Protein AF-D7A0F2-F1 (afdb_monomer_lite)

Foldseek 3Di:
DDDDDPPPPPPPVPPPDDDPDPPDDDDPDDVVNVVVVVVVVVVVVVVLVVLLVCLLVCLVPVPPDPDSVVSSVVSVVVSVVVVVVVVVVCVVVVVVPDDPDDDDDDDD

Secondary structure (DSSP, 8-state):
-------SSSSTTS----------------HHHHHHHHHHHHHHHHHHHHHHHHHHHHHHHH---SSHHHHHHHHHHHHHHHHHHHHHHHHHHHHTT-PPPPP-----

Sequence (108 aa):
MTSPSLAATADLASTASAQTGPRERPGKVSPRLLLAGVIGNTLEWYDFAAYGFLAAVFAKNFFPTSDPFVGLISAFGVFAASFLMRPIGGIVFGSTASPPAPPCRSTP

Organism: Ancylobacter novellus (strain ATCC 8093 / DSM 506 / JCM 20403 / CCM 1077 / IAM 12100 / NBRC 12443 / NCIMB 10456) (NCBI:txid639283)

Radius of gyration: 22.58 Å; chains: 1; bounding box: 62×20×67 Å

Structure (mmCIF, N/CA/C/O backbone):
data_AF-D7A0F2-F1
#
_entry.id   AF-D7A0F2-F1
#
loop_
_atom_site.group_PDB
_atom_site.id
_atom_site.type_symbol
_atom_site.label_atom_id
_atom_site.label_alt_id
_atom_site.label_comp_id
_atom_site.label_asym_id
_atom_site.label_entity_id
_atom_site.label_seq_id
_atom_site.pdbx_PDB_ins_code
_atom_site.Cartn_x
_atom_site.Cartn_y
_atom_site.Cartn_z
_atom_site.occupancy
_atom_site.B_iso_or_equiv
_atom_site.auth_seq_id
_atom_site.auth_comp_id
_atom_site.auth_asym_id
_atom_site.auth_atom_id
_atom_site.pdbx_PDB_model_num
ATOM 1 N N . MET A 1 1 ? -20.563 6.300 -39.705 1.00 45.31 1 MET A N 1
ATOM 2 C CA . MET A 1 1 ? -19.964 6.941 -38.514 1.00 45.31 1 MET A CA 1
ATOM 3 C C . MET A 1 1 ? -20.860 6.625 -37.327 1.00 45.31 1 MET A C 1
ATOM 5 O O . MET A 1 1 ? -21.821 7.332 -37.075 1.00 45.31 1 MET A O 1
ATOM 9 N N . THR A 1 2 ? -20.620 5.481 -36.694 1.00 47.12 2 THR A N 1
ATOM 10 C CA . THR A 1 2 ? -21.398 4.925 -35.580 1.00 47.12 2 THR A CA 1
ATOM 11 C C . THR A 1 2 ? -20.490 4.869 -34.362 1.00 47.12 2 THR A C 1
ATOM 13 O O . THR A 1 2 ? -19.555 4.072 -34.349 1.00 47.12 2 THR A O 1
ATOM 16 N N . SER A 1 3 ? -20.773 5.691 -33.358 1.00 48.62 3 SER A N 1
ATOM 17 C CA . SER A 1 3 ? -20.157 5.591 -32.036 1.00 48.62 3 SER A CA 1
ATOM 18 C C . SER A 1 3 ? -21.259 5.389 -31.005 1.00 48.62 3 SER A C 1
ATOM 20 O O . SER A 1 3 ? -22.087 6.283 -30.832 1.00 48.62 3 SER A O 1
ATOM 22 N N . PRO A 1 4 ? -21.274 4.251 -30.300 1.00 57.75 4 PRO A N 1
ATOM 23 C CA . PRO A 1 4 ? -21.869 4.178 -28.980 1.00 57.75 4 PRO A CA 1
ATOM 24 C C . PRO A 1 4 ? -20.817 3.812 -27.919 1.00 57.75 4 PRO A C 1
ATOM 26 O O . PRO A 1 4 ? -19.759 3.268 -28.219 1.00 57.75 4 PRO A O 1
ATOM 29 N N . SER A 1 5 ? -21.191 4.043 -26.659 1.00 56.06 5 SER A N 1
ATOM 30 C CA . SER A 1 5 ? -20.615 3.439 -25.448 1.00 56.06 5 SER A CA 1
ATOM 31 C C . SER A 1 5 ? -19.438 4.155 -24.768 1.00 56.06 5 SER A C 1
ATOM 33 O O . SER A 1 5 ? -18.340 3.619 -24.651 1.00 56.06 5 SER A O 1
ATOM 35 N N . LEU A 1 6 ? -19.726 5.322 -24.180 1.00 54.19 6 LEU A N 1
ATOM 36 C CA . LEU A 1 6 ? -18.947 5.910 -23.078 1.00 54.19 6 LEU A CA 1
ATOM 37 C C . LEU A 1 6 ? -19.842 6.175 -21.846 1.00 54.19 6 LEU A C 1
ATOM 39 O O . LEU A 1 6 ? -19.748 7.219 -21.214 1.00 54.19 6 LEU A O 1
ATOM 43 N N . ALA A 1 7 ? -20.773 5.262 -21.547 1.00 44.75 7 ALA A N 1
ATOM 44 C CA . ALA A 1 7 ? -21.732 5.410 -20.442 1.00 44.75 7 ALA A CA 1
ATOM 45 C C . ALA A 1 7 ? -21.565 4.364 -19.319 1.00 44.75 7 ALA A C 1
ATOM 47 O O . ALA A 1 7 ? -22.317 4.392 -18.355 1.00 44.75 7 ALA A O 1
ATOM 48 N N . ALA A 1 8 ? -20.598 3.443 -19.411 1.00 45.06 8 ALA A N 1
ATOM 49 C CA . ALA A 1 8 ? -20.592 2.231 -18.578 1.00 45.06 8 ALA A CA 1
ATOM 50 C C . ALA A 1 8 ? -19.583 2.200 -17.409 1.00 45.06 8 ALA A C 1
ATOM 52 O O 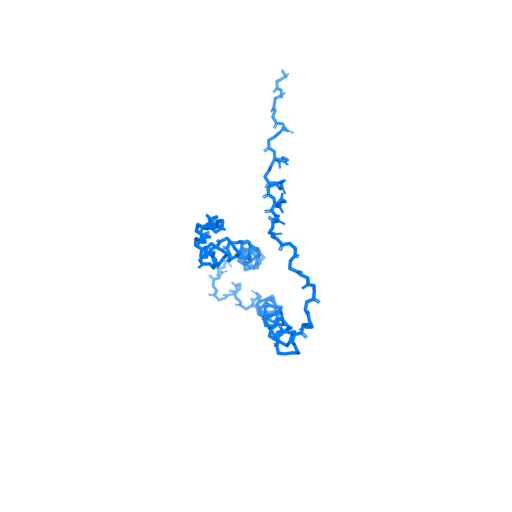. ALA A 1 8 ? -19.558 1.218 -16.676 1.00 45.06 8 ALA A O 1
ATOM 53 N N . THR A 1 9 ? -18.747 3.223 -17.192 1.00 51.56 9 THR A N 1
ATOM 54 C CA . THR A 1 9 ? -17.696 3.168 -16.145 1.00 51.56 9 THR A CA 1
ATOM 55 C C . THR A 1 9 ? -17.963 4.040 -14.915 1.00 51.56 9 THR A C 1
ATOM 57 O O . THR A 1 9 ? -17.147 4.047 -13.999 1.00 51.56 9 THR A O 1
ATOM 60 N N . ALA A 1 10 ? -19.088 4.760 -14.859 1.00 44.66 10 ALA A N 1
ATOM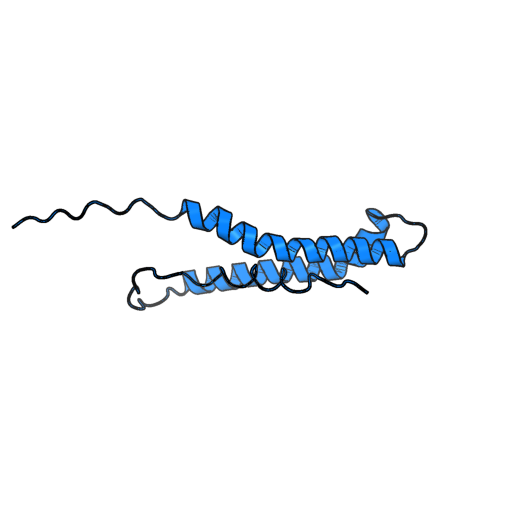 61 C CA . ALA A 1 10 ? -19.418 5.635 -13.727 1.00 44.66 10 ALA A CA 1
ATOM 62 C C . ALA A 1 10 ? -20.163 4.926 -12.575 1.00 44.66 10 ALA A C 1
ATOM 64 O O . ALA A 1 10 ? -20.257 5.480 -11.484 1.00 44.66 10 ALA A O 1
ATOM 65 N N . ASP A 1 11 ? -20.660 3.704 -12.785 1.00 45.72 11 ASP A N 1
ATOM 66 C CA . ASP A 1 11 ? -21.582 3.052 -11.841 1.00 45.72 11 ASP A CA 1
ATOM 67 C C . ASP A 1 11 ? -20.879 2.279 -10.703 1.00 45.72 11 ASP A C 1
ATOM 69 O O . ASP A 1 11 ? -21.422 2.107 -9.615 1.00 45.72 11 ASP A O 1
ATOM 73 N N . LEU A 1 12 ? -19.620 1.856 -10.882 1.00 50.81 12 LEU A N 1
ATOM 74 C CA . LEU A 1 12 ? -18.987 0.946 -9.913 1.00 50.81 12 LEU A CA 1
ATOM 75 C C . LEU A 1 12 ? -18.410 1.638 -8.661 1.00 50.81 12 LEU A C 1
ATOM 77 O O . LEU A 1 12 ? -18.133 0.972 -7.666 1.00 50.81 12 LEU A O 1
ATOM 81 N N . ALA A 1 13 ? -18.249 2.965 -8.673 1.00 46.44 13 ALA A N 1
ATOM 82 C CA . ALA A 1 13 ? -17.707 3.714 -7.532 1.00 46.44 13 ALA A CA 1
ATOM 83 C C . ALA A 1 13 ? -18.779 4.139 -6.504 1.00 46.44 13 ALA A C 1
ATOM 85 O O . ALA A 1 13 ? -18.435 4.619 -5.424 1.00 46.44 13 ALA A O 1
ATOM 86 N N . SER A 1 14 ? -20.072 3.971 -6.817 1.00 45.69 14 SER A N 1
ATOM 87 C CA . SER A 1 14 ? -21.180 4.569 -6.051 1.00 45.69 14 SER A CA 1
ATOM 88 C C . SER A 1 14 ? -21.805 3.656 -4.980 1.00 45.69 14 SER A C 1
ATOM 90 O O . SER A 1 14 ? -22.609 4.117 -4.175 1.00 45.69 14 SER A O 1
ATOM 92 N N . THR A 1 15 ? -21.393 2.388 -4.864 1.00 44.84 15 THR A N 1
ATOM 93 C CA . THR A 1 15 ? -21.988 1.445 -3.883 1.00 44.84 15 THR A CA 1
ATOM 94 C C . THR A 1 15 ? -21.203 1.349 -2.563 1.00 44.84 15 THR A C 1
ATOM 96 O O . THR A 1 15 ? -21.296 0.363 -1.840 1.00 44.84 15 THR A O 1
ATOM 99 N N . ALA A 1 16 ? -20.417 2.371 -2.211 1.00 48.56 16 ALA A N 1
ATOM 100 C CA . ALA A 1 16 ? -19.666 2.428 -0.948 1.00 48.56 16 ALA A CA 1
ATOM 101 C C . ALA A 1 16 ? -20.348 3.303 0.126 1.00 48.56 16 ALA A C 1
ATOM 103 O O . ALA A 1 16 ? -19.695 3.806 1.037 1.00 48.56 16 ALA A O 1
ATOM 104 N N . SER A 1 17 ? -21.658 3.543 0.017 1.00 51.84 17 SER A N 1
ATOM 105 C CA . SER A 1 17 ? -22.416 4.406 0.934 1.00 51.84 17 SER A CA 1
ATOM 106 C C . SER A 1 17 ? -23.650 3.696 1.482 1.00 51.84 17 SER A C 1
ATOM 108 O O . SER A 1 17 ? -24.762 3.963 1.049 1.00 51.84 17 SER A O 1
ATOM 110 N N . ALA A 1 18 ? -23.463 2.800 2.452 1.00 50.34 18 ALA A N 1
ATOM 111 C CA . ALA A 1 18 ? -24.531 2.389 3.367 1.00 50.34 18 ALA A CA 1
ATOM 112 C C . ALA A 1 18 ? -23.950 1.698 4.611 1.00 50.34 18 ALA A C 1
ATOM 114 O O . ALA A 1 18 ? -23.977 0.479 4.736 1.00 50.34 18 ALA A O 1
ATOM 115 N N . GLN A 1 19 ? -23.433 2.478 5.563 1.00 51.38 19 GLN A N 1
ATOM 116 C CA . GLN A 1 19 ? -23.333 2.025 6.953 1.00 51.38 19 GLN A CA 1
ATOM 117 C C . GLN A 1 19 ? -24.316 2.837 7.799 1.00 51.38 19 GLN A C 1
ATOM 119 O O . GLN A 1 19 ? -23.985 3.879 8.357 1.00 51.38 19 GLN A O 1
ATOM 124 N N . THR A 1 20 ? -25.557 2.355 7.867 1.00 46.28 20 THR A N 1
ATOM 125 C CA . THR A 1 20 ? -26.587 2.824 8.804 1.00 46.28 20 THR A CA 1
ATOM 126 C C . THR A 1 20 ? -26.722 1.787 9.919 1.00 46.28 20 THR A C 1
ATOM 128 O O . THR A 1 20 ? -27.718 1.079 10.020 1.00 46.28 20 THR A O 1
ATOM 131 N N . GLY A 1 21 ? -25.672 1.647 10.731 1.00 46.38 21 GLY A N 1
ATOM 132 C CA . GLY A 1 21 ? -25.764 0.962 12.021 1.00 46.38 21 GLY A CA 1
ATOM 133 C C . GLY A 1 21 ? -26.342 1.904 13.089 1.00 46.38 21 GLY A C 1
ATOM 134 O O . GLY A 1 21 ? -26.213 3.125 12.940 1.00 46.38 21 GLY A O 1
ATOM 135 N N . PRO A 1 22 ? -26.975 1.391 14.163 1.00 54.88 22 PRO A N 1
ATOM 136 C CA . PRO A 1 22 ? -27.417 2.208 15.291 1.00 54.88 22 PRO A CA 1
ATOM 137 C C . PRO A 1 22 ? -26.268 3.097 15.772 1.00 54.88 22 PRO A C 1
ATOM 139 O O . PRO A 1 22 ? -25.178 2.609 16.056 1.00 54.88 22 PRO A O 1
ATOM 142 N N . ARG A 1 23 ? -26.498 4.413 15.819 1.00 59.12 23 ARG A N 1
ATOM 143 C CA . ARG A 1 23 ? -25.498 5.401 16.234 1.00 59.12 23 ARG A CA 1
ATOM 144 C C . ARG A 1 23 ? -25.232 5.216 17.727 1.00 59.12 23 ARG A C 1
ATOM 146 O O . ARG A 1 23 ? -25.906 5.810 18.567 1.00 59.12 23 ARG A O 1
ATOM 153 N N . GLU A 1 24 ? -24.299 4.329 18.049 1.00 63.62 24 GLU A N 1
ATOM 154 C CA . GLU A 1 24 ? -23.826 4.110 19.407 1.00 63.62 24 GLU A CA 1
ATOM 155 C C . GLU A 1 24 ? -23.332 5.462 19.941 1.00 63.62 24 GLU A C 1
ATOM 157 O O . GLU A 1 24 ? -22.579 6.180 19.274 1.00 63.62 24 GLU A O 1
ATOM 162 N N . ARG A 1 25 ? -23.855 5.889 21.098 1.00 63.84 25 ARG A N 1
ATOM 163 C CA . ARG A 1 25 ? -23.455 7.162 21.718 1.00 63.84 25 ARG A CA 1
ATOM 164 C C . ARG A 1 25 ? -21.932 7.130 21.880 1.00 63.84 25 ARG A C 1
ATOM 166 O O . ARG A 1 25 ? -21.442 6.084 22.301 1.00 63.84 25 ARG A O 1
ATOM 173 N N . PRO A 1 26 ? -21.186 8.214 21.590 1.00 60.66 26 PRO A N 1
ATOM 174 C CA . PRO A 1 26 ? -19.735 8.199 21.717 1.00 60.66 26 PRO A CA 1
ATOM 175 C C . PRO A 1 26 ? -19.359 7.976 23.187 1.00 60.66 26 PRO A C 1
ATOM 177 O O . PRO A 1 26 ? -19.304 8.905 23.992 1.00 60.66 26 PRO A O 1
ATOM 180 N N . GLY A 1 27 ? -19.158 6.712 23.554 1.00 74.88 27 GLY A N 1
ATOM 181 C CA . GLY A 1 27 ? -18.514 6.320 24.793 1.00 74.88 27 GLY A CA 1
ATOM 182 C C . GLY A 1 27 ? -17.064 6.786 24.755 1.00 74.88 27 GLY A C 1
ATOM 183 O O . GLY A 1 27 ? -16.494 7.006 23.685 1.00 74.88 27 GLY A O 1
ATOM 184 N N . LYS A 1 28 ? -16.448 6.966 25.925 1.00 81.81 28 LYS A N 1
ATOM 185 C CA . LYS A 1 28 ? -15.029 7.333 26.002 1.00 81.81 28 LYS A CA 1
ATOM 186 C C . LYS A 1 28 ? -14.206 6.296 25.233 1.00 81.81 28 LYS A C 1
ATOM 188 O O . LYS A 1 28 ? -14.158 5.133 25.630 1.00 81.81 28 LYS A O 1
ATOM 193 N N . VAL A 1 29 ? -13.573 6.719 24.140 1.00 83.50 29 VAL A N 1
ATOM 194 C CA . VAL A 1 29 ? -12.701 5.854 23.341 1.00 83.50 29 VAL A CA 1
ATOM 195 C C . VAL A 1 29 ? -11.547 5.414 24.234 1.00 83.50 29 VAL A C 1
ATOM 197 O O . VAL A 1 29 ? -10.869 6.252 24.832 1.00 83.50 29 VAL A O 1
ATOM 200 N N . SER A 1 30 ? -11.344 4.105 24.386 1.00 91.50 30 SER A N 1
ATOM 201 C CA . SER A 1 30 ? -10.253 3.631 25.236 1.00 91.50 30 SER A CA 1
ATOM 202 C C . SER A 1 30 ? -8.903 3.979 24.589 1.00 91.50 30 SER A C 1
ATOM 204 O O . SER A 1 30 ? -8.748 3.817 23.375 1.00 91.50 30 SER A O 1
ATOM 206 N N . PRO A 1 31 ? -7.891 4.402 25.366 1.00 91.75 31 PRO A N 1
ATOM 207 C CA . PRO A 1 31 ? -6.559 4.675 24.823 1.00 91.75 31 PRO A CA 1
ATOM 208 C C . PRO A 1 31 ? -5.934 3.431 24.175 1.00 91.75 31 PRO A C 1
ATOM 210 O O . PRO A 1 31 ? -5.144 3.547 23.245 1.00 91.75 31 PRO A O 1
ATOM 213 N N . ARG A 1 32 ? -6.338 2.232 24.617 1.00 91.06 32 ARG A N 1
ATOM 214 C CA . ARG A 1 32 ? -5.923 0.955 24.022 1.00 91.06 32 ARG A CA 1
ATOM 215 C C . ARG A 1 32 ? -6.485 0.762 22.613 1.00 91.06 32 ARG A C 1
ATOM 217 O O . ARG A 1 32 ? -5.747 0.323 21.742 1.00 91.06 32 ARG A O 1
ATOM 224 N N . LEU A 1 33 ? -7.754 1.112 22.382 1.00 90.81 33 LEU A N 1
ATOM 225 C CA . LEU A 1 33 ? -8.377 1.035 21.056 1.00 90.81 33 LEU A CA 1
ATOM 226 C C . LEU A 1 33 ? -7.737 2.033 20.082 1.00 90.81 33 LEU A C 1
ATOM 228 O O . LEU A 1 33 ? -7.448 1.679 18.943 1.00 90.81 33 LEU A O 1
ATOM 232 N N . LEU A 1 34 ? -7.459 3.253 20.551 1.00 92.81 34 LEU A N 1
ATOM 233 C CA . LEU A 1 34 ? -6.740 4.257 19.763 1.00 92.81 34 LEU A CA 1
ATOM 234 C C . LEU A 1 34 ? -5.338 3.769 19.389 1.00 92.81 34 LEU A C 1
ATOM 236 O O . LEU A 1 34 ? -4.958 3.830 18.223 1.00 92.81 34 LEU A O 1
ATOM 240 N N . LEU A 1 35 ? -4.591 3.236 20.360 1.00 95.69 35 LEU A N 1
ATOM 241 C CA . LEU A 1 35 ? -3.253 2.708 20.119 1.00 95.69 35 LEU A CA 1
ATOM 242 C C . LEU A 1 35 ? -3.272 1.523 19.144 1.00 95.69 35 LEU A C 1
ATOM 244 O O . LEU A 1 35 ? -2.445 1.476 18.240 1.00 95.69 35 LEU A O 1
ATOM 248 N N . ALA A 1 36 ? -4.237 0.608 19.277 1.00 93.50 36 ALA A N 1
ATOM 249 C CA . ALA A 1 36 ? -4.408 -0.506 18.347 1.00 93.50 36 ALA A CA 1
ATOM 250 C C . ALA A 1 36 ? -4.666 -0.021 16.907 1.00 93.50 36 ALA A C 1
ATOM 252 O O . ALA A 1 36 ? -4.039 -0.523 15.975 1.00 93.50 36 ALA A O 1
ATOM 253 N N . GLY A 1 37 ? -5.517 0.996 16.727 1.00 92.81 37 GLY A N 1
ATOM 254 C CA . GLY A 1 37 ? -5.771 1.603 15.417 1.00 92.81 37 GLY A CA 1
ATOM 255 C C . GLY A 1 37 ? -4.547 2.313 14.831 1.00 92.81 37 GLY A C 1
ATOM 256 O O . GLY A 1 37 ? -4.249 2.150 13.651 1.00 92.81 37 GLY A O 1
ATOM 257 N N . VAL A 1 38 ? -3.796 3.053 15.653 1.00 95.81 38 VAL A N 1
ATOM 258 C CA . VAL A 1 38 ? -2.577 3.757 15.216 1.00 95.81 38 VAL A CA 1
ATOM 259 C C . VAL A 1 38 ? -1.485 2.775 14.805 1.00 95.81 38 VAL A C 1
ATOM 261 O O . VAL A 1 38 ? -0.882 2.954 13.747 1.00 95.81 38 VAL A O 1
ATOM 264 N N . ILE A 1 39 ? -1.236 1.736 15.607 1.00 96.81 39 ILE A N 1
ATOM 265 C CA . ILE A 1 39 ? -0.238 0.707 15.291 1.00 96.81 39 ILE A CA 1
ATOM 266 C C . ILE A 1 39 ? -0.625 -0.024 14.006 1.00 96.81 39 ILE A C 1
ATOM 268 O O . ILE A 1 39 ? 0.215 -0.148 13.120 1.00 96.81 39 ILE A O 1
ATOM 272 N N . GLY A 1 40 ? -1.887 -0.446 13.874 1.00 91.44 40 GLY A N 1
ATOM 273 C CA . GLY A 1 40 ? -2.380 -1.106 12.663 1.00 91.44 40 GLY A CA 1
ATOM 274 C C . GLY A 1 40 ? -2.197 -0.240 11.417 1.00 91.44 40 GLY A C 1
ATOM 275 O O . GLY A 1 40 ? -1.579 -0.679 10.451 1.00 91.44 40 GLY A O 1
ATOM 276 N N . ASN A 1 41 ? -2.626 1.024 11.478 1.00 92.81 41 ASN A N 1
ATOM 277 C CA . ASN A 1 41 ? -2.432 1.975 10.385 1.00 92.81 41 ASN A CA 1
ATOM 278 C C . ASN A 1 41 ? -0.940 2.174 10.066 1.00 92.81 41 ASN A C 1
ATOM 280 O O . ASN A 1 41 ? -0.545 2.195 8.908 1.00 92.81 41 ASN A O 1
ATOM 284 N N . THR A 1 42 ? -0.085 2.294 11.081 1.00 96.12 42 THR A N 1
ATOM 285 C CA . THR A 1 42 ? 1.353 2.516 10.872 1.00 96.12 42 THR A CA 1
ATOM 286 C C . THR A 1 42 ? 2.023 1.313 10.218 1.00 96.12 42 THR A C 1
ATOM 288 O O . THR A 1 42 ? 2.811 1.499 9.298 1.00 96.12 42 THR A O 1
ATOM 291 N N . LEU A 1 43 ? 1.707 0.091 10.657 1.00 93.88 43 LEU A N 1
ATOM 292 C CA . LEU A 1 43 ? 2.254 -1.136 10.073 1.00 93.88 43 LEU A CA 1
ATOM 293 C C . LEU A 1 43 ? 1.832 -1.306 8.616 1.00 93.88 43 LEU A C 1
ATOM 295 O O . LEU A 1 43 ? 2.645 -1.697 7.785 1.00 93.88 43 LEU A O 1
ATOM 299 N N . GLU A 1 44 ? 0.591 -0.947 8.303 1.00 90.25 44 GLU A N 1
ATOM 300 C CA . GLU A 1 44 ? 0.095 -0.939 6.936 1.00 90.25 44 GLU A CA 1
ATOM 301 C C . GLU A 1 44 ? 0.896 0.036 6.052 1.00 90.25 44 GLU A C 1
ATOM 303 O O . GLU A 1 44 ? 1.382 -0.337 4.986 1.00 90.25 44 GLU A O 1
ATOM 308 N N . TRP A 1 45 ? 1.105 1.277 6.505 1.00 90.12 45 TRP A N 1
ATOM 309 C CA . TRP A 1 45 ? 1.925 2.250 5.771 1.00 90.12 45 TRP A CA 1
ATOM 310 C C . TRP A 1 45 ? 3.403 1.858 5.688 1.00 90.12 45 TRP A C 1
ATOM 312 O O . TRP A 1 45 ? 4.051 2.132 4.677 1.00 90.12 45 TRP A O 1
ATOM 322 N N . TYR A 1 46 ? 3.932 1.222 6.732 1.00 94.44 46 TYR A N 1
ATOM 323 C CA . TYR A 1 46 ? 5.310 0.750 6.780 1.00 94.44 46 TYR A CA 1
ATOM 324 C C . TYR A 1 46 ? 5.575 -0.312 5.712 1.00 94.44 46 TYR A C 1
ATOM 326 O O . TYR A 1 46 ? 6.548 -0.181 4.970 1.00 94.44 46 TYR A O 1
ATOM 334 N N . ASP A 1 47 ? 4.700 -1.312 5.587 1.00 90.19 47 ASP A N 1
ATOM 335 C CA . ASP A 1 47 ? 4.852 -2.376 4.590 1.00 90.19 47 ASP A CA 1
ATOM 336 C C . ASP A 1 47 ? 4.794 -1.820 3.158 1.00 90.19 47 ASP A C 1
ATOM 338 O O . ASP A 1 47 ? 5.665 -2.111 2.335 1.00 90.19 47 ASP A O 1
ATOM 342 N N . PHE A 1 48 ? 3.860 -0.903 2.879 1.00 91.88 48 PHE A N 1
ATOM 343 C CA . PHE A 1 48 ? 3.776 -0.244 1.572 1.00 91.88 48 PHE A CA 1
ATOM 344 C C . PHE A 1 48 ? 5.016 0.585 1.232 1.00 91.88 48 PHE A C 1
ATOM 346 O O . PHE A 1 48 ? 5.519 0.518 0.107 1.00 91.88 48 PHE A O 1
ATOM 353 N N . ALA A 1 49 ? 5.540 1.346 2.194 1.00 93.88 49 ALA A N 1
ATOM 354 C CA . ALA A 1 49 ? 6.770 2.106 2.000 1.00 93.88 49 ALA A CA 1
ATOM 355 C C . ALA A 1 49 ? 7.981 1.184 1.781 1.00 93.88 49 ALA A C 1
ATOM 357 O O . ALA A 1 49 ? 8.791 1.435 0.884 1.00 93.88 49 ALA A O 1
ATOM 358 N N . ALA A 1 50 ? 8.088 0.100 2.556 1.00 95.69 50 ALA A N 1
ATOM 359 C CA . ALA A 1 50 ? 9.160 -0.879 2.425 1.00 95.69 50 ALA A CA 1
ATOM 360 C C . ALA A 1 50 ? 9.127 -1.570 1.053 1.00 95.69 50 ALA A C 1
ATOM 362 O O . ALA A 1 50 ? 10.159 -1.646 0.382 1.00 95.69 50 ALA A O 1
ATOM 363 N N . TYR A 1 51 ? 7.948 -2.003 0.593 1.00 94.06 51 TYR A N 1
ATOM 364 C CA . TYR A 1 51 ? 7.783 -2.598 -0.733 1.00 94.06 51 TYR A CA 1
ATOM 365 C C . TYR A 1 51 ? 8.175 -1.620 -1.845 1.00 94.06 51 TYR A C 1
ATOM 367 O O . TYR A 1 51 ? 8.945 -1.976 -2.735 1.00 94.06 51 TYR A O 1
ATOM 375 N N . GLY A 1 52 ? 7.690 -0.374 -1.784 1.00 93.31 52 GLY A N 1
ATOM 376 C CA . GLY A 1 52 ? 8.020 0.658 -2.768 1.00 93.31 52 GLY A CA 1
ATOM 377 C C . GLY A 1 52 ? 9.522 0.947 -2.849 1.00 93.31 52 GLY A C 1
ATOM 378 O O . GLY A 1 52 ? 10.068 1.067 -3.945 1.00 93.31 52 GLY A O 1
ATOM 379 N N . PHE A 1 53 ? 10.213 0.981 -1.705 1.00 94.81 53 PHE A N 1
ATOM 380 C CA . PHE A 1 53 ? 11.670 1.140 -1.649 1.00 94.81 53 PHE A CA 1
ATOM 381 C C . PHE A 1 53 ? 12.410 -0.053 -2.276 1.00 94.81 53 PHE A C 1
ATOM 383 O O . PHE A 1 53 ? 13.384 0.121 -3.010 1.00 94.81 53 PHE A O 1
ATOM 390 N N . LEU A 1 54 ? 11.925 -1.271 -2.028 1.00 95.25 54 LEU A N 1
ATOM 391 C CA . LEU A 1 54 ? 12.501 -2.514 -2.548 1.00 95.25 54 LEU A CA 1
ATOM 392 C C . LEU A 1 54 ? 12.065 -2.847 -3.984 1.00 95.25 54 LEU A C 1
ATOM 394 O O . LEU A 1 54 ? 12.597 -3.790 -4.571 1.00 95.25 54 LEU A O 1
ATOM 398 N N . ALA A 1 55 ? 11.155 -2.079 -4.590 1.00 94.25 55 ALA A N 1
ATOM 399 C CA . ALA A 1 55 ? 10.559 -2.392 -5.889 1.00 94.25 55 ALA A CA 1
ATOM 400 C C . ALA A 1 55 ? 11.602 -2.618 -6.997 1.00 94.25 55 ALA A C 1
ATOM 402 O O . ALA A 1 55 ? 11.472 -3.549 -7.790 1.00 94.25 55 ALA A O 1
ATOM 403 N N . ALA A 1 56 ? 12.684 -1.834 -7.020 1.00 91.88 56 ALA A N 1
ATOM 404 C CA . ALA A 1 56 ? 13.767 -2.012 -7.989 1.00 91.88 56 ALA A CA 1
ATOM 405 C C . ALA A 1 56 ? 14.552 -3.321 -7.780 1.00 91.88 56 ALA A C 1
ATOM 407 O O . ALA A 1 56 ? 14.999 -3.945 -8.743 1.00 91.88 56 ALA A O 1
ATOM 408 N N . VAL A 1 57 ? 14.703 -3.767 -6.530 1.00 93.44 57 VAL A N 1
ATOM 409 C CA . VAL A 1 57 ? 15.326 -5.057 -6.203 1.00 93.44 57 VAL A CA 1
ATOM 410 C C . VAL A 1 57 ? 14.403 -6.197 -6.627 1.00 93.44 57 VAL A C 1
ATOM 412 O O . VAL A 1 57 ? 14.866 -7.162 -7.238 1.00 93.44 57 VAL A O 1
ATOM 415 N N . PHE A 1 58 ? 13.098 -6.073 -6.374 1.00 92.56 58 PHE A N 1
ATOM 416 C CA . PHE A 1 58 ? 12.116 -7.064 -6.808 1.00 92.56 58 PHE A CA 1
ATOM 417 C C . PHE A 1 58 ? 12.018 -7.165 -8.327 1.00 92.56 58 PHE A C 1
ATOM 419 O O . PHE A 1 58 ? 12.015 -8.275 -8.851 1.00 92.56 58 PHE A O 1
ATOM 426 N N . ALA A 1 59 ? 12.041 -6.039 -9.040 1.00 93.62 59 ALA A N 1
ATOM 427 C CA . ALA A 1 59 ? 12.064 -6.010 -10.498 1.00 93.62 59 ALA A CA 1
ATOM 428 C C . ALA A 1 59 ? 13.214 -6.854 -11.067 1.00 93.62 59 ALA A C 1
ATOM 430 O O . ALA A 1 59 ? 12.995 -7.688 -11.938 1.00 93.62 59 ALA A O 1
ATOM 431 N N . LYS A 1 60 ? 14.432 -6.707 -10.530 1.00 91.25 60 LYS A N 1
ATOM 432 C CA . LYS A 1 60 ? 15.611 -7.433 -11.034 1.00 91.25 60 LYS A CA 1
ATOM 433 C C . LYS A 1 60 ? 15.606 -8.925 -10.695 1.00 91.25 60 LYS A C 1
ATOM 435 O O . LYS A 1 60 ? 16.144 -9.706 -11.471 1.00 91.25 60 LYS A O 1
ATOM 440 N N . ASN A 1 61 ? 15.040 -9.313 -9.550 1.00 92.19 61 ASN A N 1
ATOM 441 C CA . ASN A 1 61 ? 15.070 -10.703 -9.081 1.00 92.19 61 ASN A CA 1
ATOM 442 C C . ASN A 1 61 ? 13.858 -11.529 -9.540 1.00 92.19 61 ASN A C 1
ATOM 444 O O . ASN A 1 61 ? 14.014 -12.703 -9.856 1.00 92.19 61 ASN A O 1
ATOM 448 N N . PHE A 1 62 ? 12.664 -10.934 -9.577 1.00 87.06 62 PHE A N 1
ATOM 449 C CA . PHE A 1 62 ? 11.413 -11.635 -9.893 1.00 87.06 62 PHE A CA 1
ATOM 450 C C . PHE A 1 62 ? 10.910 -11.377 -11.315 1.00 87.06 62 PHE A C 1
ATOM 452 O O . PHE A 1 62 ? 10.204 -12.219 -11.863 1.00 87.06 62 PHE A O 1
ATOM 459 N N . PHE A 1 63 ? 11.297 -10.257 -11.933 1.00 89.12 63 PHE A N 1
ATOM 460 C CA . PHE A 1 63 ? 10.916 -9.903 -13.304 1.00 89.12 63 PHE A CA 1
ATOM 461 C C . PHE A 1 63 ? 12.148 -9.664 -14.196 1.00 89.12 63 PHE A C 1
ATOM 463 O O . PHE A 1 63 ? 12.304 -8.568 -14.743 1.00 89.12 63 PHE A O 1
ATOM 470 N N . PRO A 1 64 ? 13.047 -10.657 -14.363 1.00 82.06 64 PRO A N 1
ATOM 471 C CA . PRO A 1 64 ? 14.184 -10.522 -15.263 1.00 82.06 64 PRO A CA 1
ATOM 472 C C . PRO A 1 64 ? 13.677 -10.407 -16.705 1.00 82.06 64 PRO A C 1
ATOM 474 O O . PRO A 1 64 ? 13.174 -11.361 -17.293 1.00 82.06 64 PRO A O 1
ATOM 477 N N . THR A 1 65 ? 13.788 -9.213 -17.273 1.00 83.56 65 THR A N 1
ATOM 478 C CA . THR A 1 65 ? 13.358 -8.897 -18.638 1.00 83.56 65 THR A CA 1
ATOM 479 C C . THR A 1 65 ? 14.503 -8.243 -19.403 1.00 83.56 65 THR A C 1
ATOM 481 O O . THR A 1 65 ? 15.448 -7.725 -18.804 1.00 83.56 65 THR A O 1
ATOM 484 N N . SER A 1 66 ? 14.431 -8.270 -20.734 1.00 80.50 66 SER A N 1
ATOM 485 C CA . SER A 1 66 ? 15.412 -7.623 -21.608 1.00 80.50 66 SER A CA 1
ATOM 486 C C . SER A 1 66 ? 15.420 -6.100 -21.464 1.00 80.50 66 SER A C 1
ATOM 488 O O . SER A 1 66 ? 16.450 -5.478 -21.708 1.00 80.50 66 SER A O 1
ATOM 490 N N . ASP A 1 67 ? 14.291 -5.506 -21.061 1.00 88.75 67 ASP A N 1
ATOM 491 C CA . ASP A 1 67 ? 14.162 -4.070 -20.802 1.00 88.75 67 ASP A CA 1
ATOM 492 C C . ASP A 1 67 ? 13.922 -3.804 -19.303 1.00 88.75 67 ASP A C 1
ATOM 494 O O . ASP A 1 67 ? 12.819 -4.057 -18.805 1.00 88.75 67 ASP A O 1
ATOM 498 N N . PRO A 1 68 ? 14.906 -3.242 -18.575 1.00 86.56 68 PRO A N 1
ATOM 499 C CA . PRO A 1 68 ? 14.789 -2.925 -17.152 1.00 86.56 68 PRO A CA 1
ATOM 500 C C . PRO A 1 68 ? 13.545 -2.108 -16.773 1.00 86.56 68 PRO A C 1
ATOM 502 O O . PRO A 1 68 ? 13.053 -2.228 -15.649 1.00 86.56 68 PRO A O 1
ATOM 505 N N . PHE A 1 69 ? 13.019 -1.292 -17.689 1.00 92.12 69 PHE A N 1
ATOM 506 C CA . PHE A 1 69 ? 11.847 -0.460 -17.438 1.00 92.12 69 PHE A CA 1
ATOM 507 C C . PHE A 1 69 ? 10.568 -1.292 -17.268 1.00 92.12 69 PHE A C 1
ATOM 509 O O . PHE A 1 69 ? 9.768 -1.042 -16.364 1.00 92.12 69 PHE A O 1
ATOM 516 N N . VAL A 1 70 ? 10.409 -2.344 -18.073 1.00 93.50 70 VAL A N 1
ATOM 517 C CA . VAL A 1 70 ? 9.239 -3.236 -18.030 1.00 93.50 70 VAL A CA 1
ATOM 518 C C . VAL A 1 70 ? 9.194 -4.030 -16.720 1.00 93.50 70 VAL A C 1
ATOM 520 O O . VAL A 1 70 ? 8.124 -4.204 -16.131 1.00 93.50 70 VAL A O 1
ATOM 523 N N . GLY A 1 71 ? 10.352 -4.466 -16.216 1.00 92.31 71 GLY A N 1
ATOM 524 C CA . GLY A 1 71 ? 10.451 -5.162 -14.929 1.00 92.31 71 GLY A CA 1
ATOM 525 C C . GLY A 1 71 ? 10.057 -4.261 -13.757 1.00 92.31 71 GLY A C 1
ATOM 526 O O . GLY A 1 71 ? 9.369 -4.699 -12.834 1.00 92.31 71 GLY A O 1
ATOM 527 N N . LEU A 1 72 ? 10.427 -2.978 -13.822 1.00 93.50 72 LEU A N 1
ATOM 528 C CA . LEU A 1 72 ? 10.080 -1.999 -12.796 1.00 93.50 72 LEU A CA 1
ATOM 529 C C . LEU A 1 72 ? 8.580 -1.678 -12.789 1.00 93.50 72 LEU A C 1
ATOM 531 O O . LEU A 1 72 ? 7.966 -1.668 -11.723 1.00 93.50 72 LEU A O 1
ATOM 535 N N . ILE A 1 73 ? 7.970 -1.494 -13.967 1.00 95.00 73 ILE A N 1
ATOM 536 C CA . ILE A 1 73 ? 6.512 -1.328 -14.092 1.00 95.00 73 ILE A CA 1
ATOM 537 C C . ILE A 1 73 ? 5.779 -2.552 -13.542 1.00 95.00 73 ILE A C 1
ATOM 539 O O . ILE A 1 73 ? 4.780 -2.398 -12.848 1.00 95.00 73 ILE A O 1
ATOM 543 N N . SER A 1 74 ? 6.286 -3.758 -13.801 1.00 93.75 74 SER A N 1
ATOM 544 C CA . SER A 1 74 ? 5.683 -4.995 -13.292 1.00 93.75 74 SER A CA 1
ATOM 545 C C . SER A 1 74 ? 5.71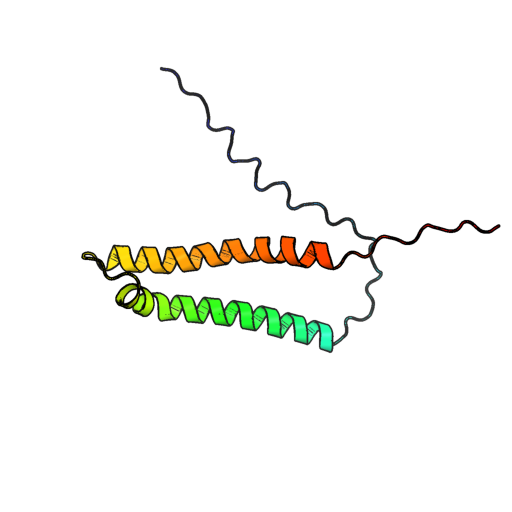5 -5.054 -11.760 1.00 93.75 74 SER A C 1
ATOM 547 O O . SER A 1 74 ? 4.693 -5.340 -11.136 1.00 93.75 74 SER A O 1
ATOM 549 N N . ALA A 1 75 ? 6.844 -4.693 -11.138 1.00 94.62 75 ALA A N 1
ATOM 550 C CA . ALA A 1 75 ? 6.958 -4.601 -9.681 1.00 94.62 75 ALA A CA 1
ATOM 551 C C . ALA A 1 75 ? 6.008 -3.539 -9.089 1.00 94.62 75 ALA A C 1
ATOM 553 O O . ALA A 1 75 ? 5.304 -3.807 -8.114 1.00 94.62 75 ALA A O 1
ATOM 554 N N . PHE A 1 76 ? 5.903 -2.359 -9.710 1.00 94.56 76 PHE A N 1
ATOM 555 C CA . PHE A 1 76 ? 4.909 -1.355 -9.312 1.00 94.56 76 PHE A CA 1
ATOM 556 C C . PHE A 1 76 ? 3.462 -1.789 -9.592 1.00 94.56 76 PHE A C 1
ATOM 558 O O . PHE A 1 76 ? 2.553 -1.361 -8.887 1.00 94.56 76 PHE A O 1
ATOM 565 N N . GLY A 1 77 ? 3.225 -2.665 -10.567 1.00 95.38 77 GLY A N 1
ATOM 566 C CA . GLY A 1 77 ? 1.919 -3.272 -10.819 1.00 95.38 77 GLY A CA 1
ATOM 567 C C . GLY A 1 77 ? 1.466 -4.165 -9.664 1.00 95.38 77 GLY A C 1
ATOM 568 O O . GLY A 1 77 ? 0.315 -4.088 -9.237 1.00 95.38 77 GLY A O 1
ATOM 569 N N . VAL A 1 78 ? 2.382 -4.950 -9.088 1.00 93.25 78 VAL A N 1
ATOM 570 C CA . VAL A 1 78 ? 2.110 -5.723 -7.863 1.00 93.25 78 VAL A CA 1
ATOM 571 C C . VAL A 1 78 ? 1.849 -4.787 -6.680 1.00 93.25 78 VAL A C 1
ATOM 573 O O . VAL A 1 78 ? 0.901 -5.002 -5.926 1.00 93.25 78 VAL A O 1
ATOM 576 N N . PHE A 1 79 ? 2.618 -3.700 -6.558 1.00 92.44 79 PHE A N 1
ATOM 577 C CA . PHE A 1 79 ? 2.333 -2.657 -5.570 1.00 92.44 79 PHE A CA 1
ATOM 578 C C . PHE A 1 79 ? 0.924 -2.071 -5.751 1.00 92.44 79 PHE A C 1
ATOM 580 O O . PHE A 1 79 ? 0.173 -1.972 -4.784 1.00 92.44 79 PHE A O 1
ATOM 587 N N . ALA A 1 80 ? 0.510 -1.764 -6.982 1.00 93.31 80 ALA A N 1
ATOM 588 C CA . ALA A 1 80 ? -0.834 -1.275 -7.281 1.00 93.31 80 ALA A CA 1
ATOM 589 C C . ALA A 1 80 ? -1.927 -2.294 -6.902 1.00 93.31 80 ALA A C 1
ATOM 591 O O . ALA A 1 80 ? -2.956 -1.911 -6.348 1.00 93.31 80 ALA A O 1
ATOM 592 N N . ALA A 1 81 ? -1.691 -3.592 -7.116 1.00 93.56 81 ALA A N 1
ATOM 593 C CA . ALA A 1 81 ? -2.626 -4.651 -6.729 1.00 93.56 81 ALA A CA 1
ATOM 594 C C . ALA A 1 81 ? -2.890 -4.695 -5.211 1.00 93.56 81 ALA A C 1
ATOM 596 O O . ALA A 1 81 ? -3.993 -5.035 -4.783 1.00 93.56 81 ALA A O 1
ATOM 597 N N . SER A 1 82 ? -1.922 -4.290 -4.384 1.00 88.75 82 SER A N 1
ATOM 598 C CA . SER A 1 82 ? -2.102 -4.235 -2.928 1.00 88.75 82 SER A CA 1
ATOM 599 C C . SER A 1 82 ? -3.160 -3.211 -2.481 1.00 88.75 82 SER A C 1
ATOM 601 O O . SER A 1 82 ? -3.878 -3.446 -1.507 1.00 88.75 82 SER A O 1
ATOM 603 N N . PHE A 1 83 ? -3.371 -2.132 -3.247 1.00 87.50 83 PHE A N 1
ATOM 604 C CA . PHE A 1 83 ? -4.442 -1.165 -2.978 1.00 87.50 83 PHE A CA 1
ATOM 605 C C . PHE A 1 83 ? -5.832 -1.767 -3.185 1.00 87.50 83 PHE A C 1
ATOM 607 O O . PHE A 1 83 ? -6.777 -1.359 -2.512 1.00 87.50 83 PHE A O 1
ATOM 614 N N . LEU A 1 84 ? -5.959 -2.762 -4.069 1.00 90.31 84 LEU A N 1
ATOM 615 C CA . LEU A 1 84 ? -7.205 -3.504 -4.267 1.00 90.31 84 LEU A CA 1
ATOM 616 C C . LEU A 1 84 ? -7.446 -4.507 -3.133 1.00 90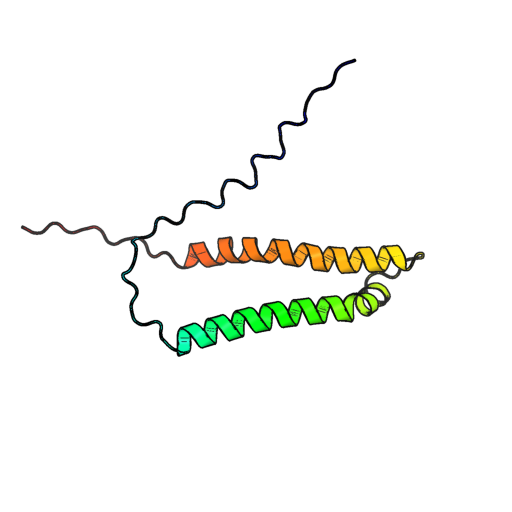.31 84 LEU A C 1
ATOM 618 O O . LEU A 1 84 ? -8.595 -4.829 -2.846 1.00 90.31 84 LEU A O 1
ATOM 622 N N . MET A 1 85 ? -6.402 -4.967 -2.440 1.00 87.81 85 MET A N 1
ATOM 623 C CA . MET A 1 85 ? -6.569 -5.863 -1.291 1.00 87.81 85 MET A CA 1
ATOM 624 C C . MET A 1 85 ? -7.191 -5.174 -0.073 1.00 87.81 85 MET A C 1
ATOM 626 O O . MET A 1 85 ? -7.906 -5.826 0.685 1.00 87.81 85 MET A O 1
ATOM 630 N N . ARG A 1 86 ? -7.010 -3.857 0.093 1.00 86.12 86 ARG A N 1
ATOM 631 C CA . ARG A 1 86 ? -7.632 -3.083 1.184 1.00 86.12 86 ARG A CA 1
ATOM 632 C C . ARG A 1 86 ? -9.171 -3.195 1.218 1.00 86.12 86 ARG A C 1
ATOM 634 O O . ARG A 1 86 ? -9.702 -3.599 2.255 1.00 86.12 86 ARG A O 1
ATOM 641 N N . PRO A 1 87 ? -9.922 -2.897 0.134 1.00 85.88 87 PRO A N 1
ATOM 642 C CA . PRO A 1 87 ? -11.377 -3.069 0.132 1.00 85.88 87 PRO A CA 1
ATOM 643 C C . PRO A 1 87 ? -11.793 -4.541 0.251 1.00 85.88 87 PRO A C 1
ATOM 645 O O . PRO A 1 87 ? -12.791 -4.836 0.907 1.00 85.88 87 PRO A O 1
ATOM 648 N N . ILE A 1 88 ? -11.011 -5.470 -0.311 1.00 88.19 88 ILE A N 1
ATOM 649 C CA . ILE A 1 88 ? -11.282 -6.911 -0.208 1.00 88.19 88 ILE A CA 1
ATOM 650 C C . ILE A 1 88 ? -11.228 -7.368 1.256 1.00 88.19 88 ILE A C 1
ATOM 652 O O . ILE A 1 88 ? -12.134 -8.065 1.712 1.00 88.19 88 ILE A O 1
ATOM 656 N N . GLY A 1 89 ? -10.229 -6.923 2.022 1.00 79.88 89 GLY A N 1
ATOM 657 C CA . GLY A 1 89 ? -10.130 -7.218 3.453 1.00 79.88 89 GLY A CA 1
ATOM 658 C C . GLY A 1 89 ? -11.351 -6.734 4.242 1.00 79.88 89 GLY A C 1
ATOM 659 O O . GLY A 1 89 ? -11.889 -7.477 5.063 1.00 79.88 89 GLY A O 1
ATOM 660 N N . GLY A 1 90 ? -11.848 -5.528 3.949 1.00 82.31 90 GLY A N 1
ATOM 661 C CA . GLY A 1 90 ? -13.046 -4.980 4.595 1.00 82.31 90 GLY A CA 1
ATOM 662 C C . GLY A 1 90 ? -14.316 -5.797 4.331 1.00 82.31 90 GLY A C 1
ATOM 663 O O . GLY A 1 90 ? -15.115 -6.001 5.244 1.00 82.31 90 GLY A O 1
ATOM 664 N N . ILE A 1 91 ? -14.483 -6.316 3.111 1.00 84.56 91 ILE A N 1
ATOM 665 C CA . ILE A 1 91 ? -15.630 -7.162 2.742 1.00 84.56 91 ILE A CA 1
ATOM 666 C C . ILE A 1 91 ? -15.558 -8.517 3.460 1.00 84.56 91 ILE A C 1
ATOM 668 O O . ILE A 1 91 ? -16.549 -8.970 4.035 1.00 84.56 91 ILE A O 1
ATOM 672 N N . VAL A 1 92 ? -14.382 -9.151 3.463 1.00 83.56 92 VAL A N 1
ATOM 673 C CA . VAL A 1 92 ? -14.191 -10.485 4.051 1.00 83.56 92 VAL A CA 1
ATOM 674 C C . VAL A 1 92 ? -14.376 -10.447 5.569 1.00 83.56 92 VAL A C 1
ATOM 676 O O 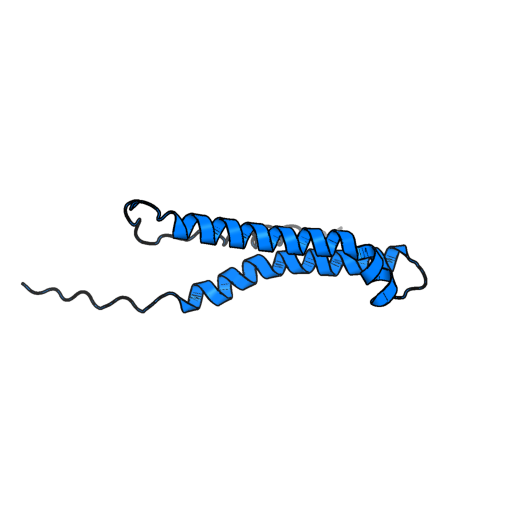. VAL A 1 92 ? -15.212 -11.176 6.100 1.00 83.56 92 VAL A O 1
ATOM 679 N N . PHE A 1 93 ? -13.660 -9.563 6.270 1.00 76.31 93 PHE A N 1
ATOM 680 C CA . PHE A 1 93 ? -13.671 -9.521 7.737 1.00 76.31 93 PHE A CA 1
ATOM 681 C C . PHE A 1 93 ? -14.846 -8.723 8.328 1.00 76.31 93 PHE A C 1
ATOM 683 O O . PHE A 1 93 ? -15.195 -8.919 9.492 1.00 76.31 93 PHE A O 1
ATOM 690 N N . GLY A 1 94 ? -15.504 -7.861 7.543 1.00 71.12 94 GLY A N 1
ATOM 691 C CA . GLY A 1 94 ? -16.705 -7.138 7.975 1.00 71.12 94 GLY A CA 1
ATOM 692 C C . GLY A 1 94 ? -17.936 -8.038 8.113 1.00 71.12 94 GLY A C 1
ATOM 693 O O . GLY A 1 94 ? -18.760 -7.829 9.003 1.00 71.12 94 GLY A O 1
ATOM 694 N N . SER A 1 95 ? -18.042 -9.078 7.279 1.00 65.69 95 SER A N 1
ATOM 695 C CA . SER A 1 95 ? -19.180 -10.009 7.290 1.00 65.69 95 SER A CA 1
ATOM 696 C C . SER A 1 95 ? -19.183 -10.958 8.496 1.00 65.69 95 SER A C 1
ATOM 698 O O . SER A 1 95 ? -20.240 -11.288 9.028 1.00 65.69 95 SER A O 1
ATOM 700 N N . THR A 1 96 ? -18.004 -11.351 8.985 1.00 60.56 96 THR A N 1
ATOM 701 C CA . THR A 1 96 ? -17.857 -12.326 10.079 1.00 60.56 96 THR A CA 1
ATOM 702 C C . THR A 1 96 ? -18.190 -11.769 11.464 1.00 60.56 96 THR A C 1
ATOM 704 O O . THR A 1 96 ? -18.329 -12.536 12.412 1.00 60.56 96 THR A O 1
ATOM 707 N N . ALA A 1 97 ? -18.311 -10.447 11.603 1.00 61.00 97 ALA A N 1
ATOM 708 C CA . ALA A 1 97 ? -18.476 -9.781 12.894 1.00 61.00 97 ALA A CA 1
ATOM 709 C C . ALA A 1 97 ? -19.935 -9.450 13.257 1.00 61.00 97 ALA A C 1
ATOM 711 O O . ALA A 1 97 ? -20.166 -8.910 14.336 1.00 61.00 97 ALA A O 1
ATOM 712 N N . SER A 1 98 ? -20.916 -9.743 12.391 1.00 50.16 98 SER A N 1
ATOM 713 C CA . SER A 1 98 ? -22.325 -9.420 12.651 1.00 50.16 98 SER A CA 1
ATOM 714 C C . SER A 1 98 ? -23.075 -10.629 13.232 1.00 50.16 98 SER A C 1
ATOM 716 O O . SER A 1 98 ? -23.480 -11.515 12.477 1.00 50.16 98 SER A O 1
ATOM 718 N N . PRO A 1 99 ? -23.260 -10.726 14.565 1.00 71.44 99 PRO A N 1
ATOM 719 C CA . PRO A 1 99 ? -24.166 -11.715 15.131 1.00 71.44 99 PRO A CA 1
ATOM 720 C C . PRO A 1 99 ? -25.615 -11.407 14.710 1.00 71.44 99 PRO A C 1
ATOM 722 O O . PRO A 1 99 ? -25.996 -10.234 14.640 1.00 71.44 99 PRO A O 1
ATOM 725 N N . PRO A 1 100 ? -26.449 -12.433 14.451 1.00 70.38 100 PRO A N 1
ATOM 726 C CA . PRO A 1 100 ? -27.865 -12.237 14.166 1.00 70.38 100 PRO A CA 1
ATOM 727 C C . PRO A 1 100 ? -28.537 -11.522 15.344 1.00 70.38 100 PRO A C 1
ATOM 729 O O . PRO A 1 100 ? -28.363 -11.906 16.503 1.00 70.38 100 PRO A O 1
ATOM 732 N N . ALA A 1 101 ? -29.288 -10.461 15.043 1.00 71.69 101 ALA A N 1
ATOM 733 C CA . ALA A 1 101 ? -29.976 -9.673 16.055 1.00 71.69 101 ALA A CA 1
ATOM 734 C C . ALA A 1 101 ? -30.953 -10.559 16.856 1.00 71.69 101 ALA A C 1
ATOM 736 O O . ALA A 1 101 ? -31.699 -11.340 16.253 1.00 71.69 101 ALA A O 1
ATOM 737 N N . PRO A 1 102 ? -30.978 -10.460 18.199 1.00 81.19 102 PRO A N 1
ATOM 738 C CA . PRO A 1 102 ? -31.923 -11.222 19.000 1.00 81.19 102 PRO A CA 1
ATOM 739 C C . PRO A 1 102 ? -33.363 -10.759 18.715 1.00 81.19 102 PRO A C 1
ATOM 741 O O . PRO A 1 102 ? -33.598 -9.560 18.541 1.00 81.19 102 PRO A O 1
ATOM 744 N N . PRO A 1 103 ? -34.348 -11.675 18.691 1.00 79.12 103 PRO A N 1
ATOM 745 C CA . PRO A 1 103 ? -35.746 -11.303 18.523 1.00 79.12 103 PRO A CA 1
ATOM 746 C C . PRO A 1 103 ? -36.211 -10.441 19.704 1.00 79.12 103 PRO A C 1
ATOM 748 O O . PRO A 1 103 ? -36.104 -10.840 20.866 1.00 79.12 103 PRO A O 1
ATOM 751 N N . CYS A 1 104 ? -36.740 -9.250 19.405 1.00 71.81 104 CYS A N 1
ATOM 752 C CA . CYS A 1 104 ? -37.353 -8.366 20.391 1.00 71.81 104 CYS A CA 1
ATOM 753 C C . CYS A 1 104 ? -38.549 -9.070 21.040 1.00 71.81 104 CYS A C 1
ATOM 755 O O . CYS A 1 104 ? -39.596 -9.256 20.422 1.00 71.81 104 CYS A O 1
ATOM 757 N N . ARG A 1 105 ? -38.394 -9.458 22.306 1.00 72.12 105 ARG A N 1
ATOM 758 C CA . ARG A 1 105 ? -39.479 -9.997 23.122 1.00 72.12 105 ARG A CA 1
ATOM 759 C C . ARG A 1 105 ? -40.281 -8.825 23.687 1.00 72.12 105 ARG A C 1
ATOM 761 O O . ARG A 1 105 ? -39.830 -8.155 24.608 1.00 72.12 105 ARG A O 1
ATOM 768 N N . SER A 1 106 ? -41.457 -8.566 23.124 1.00 69.69 106 SER A N 1
ATOM 769 C CA . SER A 1 106 ? -42.463 -7.693 23.730 1.00 69.69 106 SER A CA 1
ATOM 770 C C . SER A 1 106 ? -43.131 -8.448 24.883 1.00 69.69 106 SER A C 1
ATOM 772 O O . SER A 1 106 ? -43.979 -9.308 24.648 1.00 69.69 106 SER A O 1
ATOM 774 N N . THR A 1 107 ? -42.724 -8.187 26.122 1.00 56.72 107 THR A N 1
ATOM 775 C CA . THR A 1 107 ? -43.490 -8.594 27.311 1.00 56.72 107 THR A CA 1
ATOM 776 C C . THR A 1 107 ? -44.296 -7.396 27.816 1.00 56.72 107 THR A C 1
ATOM 778 O O . THR A 1 107 ? -43.671 -6.360 28.057 1.00 56.72 107 THR A O 1
ATOM 781 N N . PRO A 1 108 ? -45.634 -7.502 27.934 1.00 73.38 108 PRO A N 1
ATOM 782 C CA . PRO A 1 108 ? -46.449 -6.552 28.688 1.00 73.38 108 PRO A CA 1
ATOM 783 C C . PRO A 1 108 ? -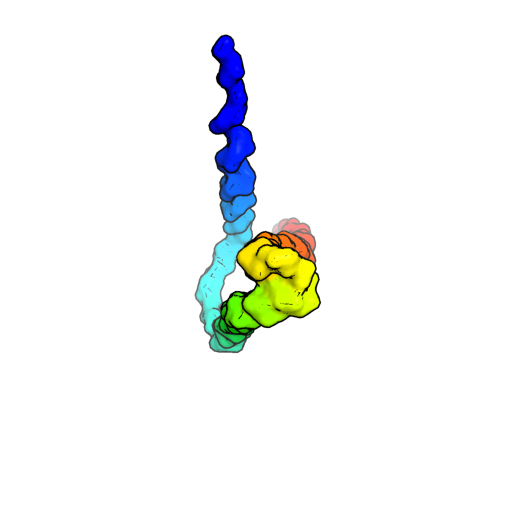46.269 -6.718 30.203 1.00 73.38 108 PRO A C 1
ATOM 785 O O . PRO A 1 108 ? -45.833 -7.813 30.635 1.00 73.38 108 PRO A O 1
#

pLDDT: mean 77.85, std 17.78, range [44.66, 96.81]

InterPro domains:
  IPR036259 MFS transporter superfamily [G3DSA:1.20.1250.20] (31-98)
  IPR036259 MFS transporter superfamily [SSF103473] (28-95)